Protein AF-A0A353DL32-F1 (afdb_monomer_lite)

Radius of gyration: 18.8 Å; chains: 1; bounding box: 46×26×64 Å

Structure (mmCIF, N/CA/C/O backbone):
data_AF-A0A353DL32-F1
#
_entry.id   AF-A0A353DL32-F1
#
loop_
_atom_site.group_PDB
_atom_site.id
_atom_site.type_symbol
_atom_site.label_atom_id
_atom_site.label_alt_id
_atom_site.label_comp_id
_atom_site.label_asym_id
_atom_site.label_entity_id
_atom_site.label_seq_id
_atom_site.pdbx_PDB_ins_code
_atom_site.Cartn_x
_atom_site.Cartn_y
_atom_site.Cartn_z
_atom_site.occupancy
_atom_site.B_iso_or_equiv
_atom_site.auth_seq_id
_atom_site.auth_comp_id
_atom_site.auth_asym_id
_atom_site.auth_atom_id
_atom_site.pdbx_PDB_model_num
ATOM 1 N N . MET A 1 1 ? -19.173 -6.410 31.023 1.00 42.69 1 MET A N 1
ATOM 2 C CA . MET A 1 1 ? -18.127 -5.906 30.102 1.00 42.69 1 MET A CA 1
ATOM 3 C C . MET A 1 1 ? -18.654 -5.986 28.675 1.00 42.69 1 MET A C 1
ATOM 5 O O . MET A 1 1 ? -19.064 -7.067 28.265 1.00 42.69 1 MET A O 1
ATOM 9 N N . LYS A 1 2 ? -18.728 -4.869 27.933 1.00 47.91 2 LYS A N 1
ATOM 10 C CA . LYS A 1 2 ? -19.061 -4.923 26.497 1.00 47.91 2 LYS A CA 1
ATOM 11 C C . LYS A 1 2 ? -17.935 -5.695 25.808 1.00 47.91 2 LYS A C 1
ATOM 13 O O . LYS A 1 2 ? -16.774 -5.347 25.991 1.00 47.91 2 LYS A O 1
ATOM 18 N N . LYS A 1 3 ? -18.256 -6.763 25.073 1.00 52.94 3 LYS A N 1
ATOM 19 C CA . LYS A 1 3 ? -17.260 -7.493 24.280 1.00 52.94 3 LYS A CA 1
ATOM 20 C C . LYS A 1 3 ? -16.701 -6.519 23.240 1.00 52.94 3 LYS A C 1
ATOM 22 O O . LYS A 1 3 ? -17.392 -6.199 22.275 1.00 52.94 3 LYS A O 1
ATOM 27 N N . HIS A 1 4 ? -15.495 -6.005 23.463 1.00 57.41 4 HIS A N 1
ATOM 28 C CA . HIS A 1 4 ? -14.768 -5.276 22.433 1.00 57.41 4 HIS A CA 1
ATOM 29 C C . HIS A 1 4 ? -14.492 -6.277 21.310 1.00 57.41 4 HIS A C 1
ATOM 31 O O . HIS A 1 4 ? -13.862 -7.310 21.524 1.00 57.41 4 HIS A O 1
ATOM 37 N N . SER A 1 5 ? -15.077 -6.039 20.138 1.00 65.56 5 SER A N 1
ATOM 38 C CA . SER A 1 5 ? -14.831 -6.884 18.975 1.00 65.56 5 SER A CA 1
ATOM 39 C C . SER A 1 5 ? -13.373 -6.697 18.567 1.00 65.56 5 SER A C 1
ATOM 41 O O . SER A 1 5 ? -12.979 -5.582 18.248 1.00 65.56 5 SER A O 1
ATOM 43 N N . LEU A 1 6 ? -12.586 -7.775 18.583 1.00 73.12 6 LEU A N 1
ATOM 44 C CA . LEU A 1 6 ? -11.188 -7.785 18.126 1.00 73.12 6 LEU A CA 1
ATOM 45 C C . LEU A 1 6 ? -11.070 -7.698 16.595 1.00 73.12 6 LEU A C 1
ATOM 47 O O . LEU A 1 6 ? -9.988 -7.463 16.065 1.00 73.12 6 LEU A O 1
ATOM 51 N N . LEU A 1 7 ? -12.189 -7.868 15.882 1.00 79.19 7 LEU A N 1
ATOM 52 C CA . LEU A 1 7 ? -12.248 -7.921 14.424 1.00 79.19 7 LEU A CA 1
ATOM 53 C C . LEU A 1 7 ? -11.611 -6.695 13.735 1.00 79.19 7 LEU A C 1
ATOM 55 O O . LEU A 1 7 ? -10.842 -6.909 12.806 1.00 79.19 7 LEU A O 1
ATOM 59 N N . PRO A 1 8 ? -11.842 -5.436 14.165 1.00 76.94 8 PRO A N 1
ATOM 60 C CA . PRO A 1 8 ? -11.207 -4.270 13.547 1.00 76.94 8 PRO A CA 1
ATOM 61 C C . PRO A 1 8 ? -9.680 -4.281 13.686 1.00 76.94 8 PRO A C 1
ATOM 63 O O . PRO A 1 8 ? -8.984 -3.939 12.735 1.00 76.94 8 PRO A O 1
ATOM 66 N N . GLY A 1 9 ? -9.156 -4.722 14.835 1.00 76.19 9 GLY A N 1
ATOM 67 C CA . GLY A 1 9 ? -7.713 -4.845 15.059 1.00 76.19 9 GLY A CA 1
ATOM 68 C C . GLY A 1 9 ? -7.083 -5.911 14.161 1.00 76.19 9 GLY A C 1
ATOM 69 O O . GLY A 1 9 ? -6.071 -5.652 13.521 1.00 76.19 9 GLY A O 1
ATOM 70 N N . ILE A 1 10 ? -7.729 -7.075 14.029 1.00 84.19 10 ILE A N 1
ATOM 71 C CA . ILE A 1 10 ? -7.270 -8.151 13.132 1.00 84.19 10 ILE A CA 1
ATOM 72 C C . ILE A 1 10 ? -7.275 -7.682 11.674 1.00 84.19 10 ILE A C 1
ATOM 74 O O . ILE A 1 10 ? -6.294 -7.880 10.966 1.00 84.19 10 ILE A O 1
ATOM 78 N N . VAL A 1 11 ? -8.350 -7.025 11.228 1.00 86.12 11 VAL A N 1
ATOM 79 C CA . VAL A 1 11 ? -8.446 -6.517 9.851 1.00 86.12 11 VAL A CA 1
ATOM 80 C C . VAL A 1 11 ? -7.381 -5.449 9.572 1.00 86.12 11 VAL A C 1
ATOM 82 O O . VAL A 1 11 ? -6.794 -5.474 8.496 1.00 86.12 11 VAL A O 1
ATOM 85 N N . SER A 1 12 ? -7.072 -4.583 10.545 1.00 83.56 12 SER A N 1
ATOM 86 C CA . SER A 1 12 ? -5.995 -3.582 10.416 1.00 83.56 12 SER A CA 1
ATOM 87 C C . SER A 1 12 ? -4.618 -4.242 10.282 1.00 83.56 12 SER A C 1
ATOM 89 O O . SER A 1 12 ? -3.818 -3.838 9.447 1.00 83.56 12 SER A O 1
ATOM 91 N N . ILE A 1 13 ? -4.353 -5.320 11.033 1.00 88.56 13 ILE A N 1
ATOM 92 C CA . ILE A 1 13 ? -3.111 -6.096 10.878 1.00 88.56 13 ILE A CA 1
ATOM 93 C C . ILE A 1 13 ? -3.034 -6.733 9.489 1.00 88.56 13 ILE A C 1
ATOM 95 O O . ILE A 1 13 ? -1.977 -6.704 8.868 1.00 88.56 13 ILE A O 1
ATOM 99 N N . VAL A 1 14 ? -4.129 -7.307 8.983 1.00 90.56 14 VAL A N 1
ATOM 100 C CA . VAL A 1 14 ? -4.148 -7.900 7.635 1.00 90.56 14 VAL A CA 1
ATOM 101 C C . VAL A 1 14 ? -3.909 -6.830 6.565 1.00 90.56 14 VAL A C 1
ATOM 103 O O . VAL A 1 14 ? -3.153 -7.077 5.628 1.00 90.56 14 VAL A O 1
ATOM 106 N N . ALA A 1 15 ? -4.485 -5.635 6.725 1.00 88.62 15 ALA A N 1
ATOM 107 C CA . ALA A 1 15 ? -4.217 -4.496 5.850 1.00 88.62 15 ALA A CA 1
ATOM 108 C C . ALA A 1 15 ? -2.736 -4.086 5.899 1.00 88.62 15 ALA A C 1
ATOM 110 O O . ALA A 1 15 ? -2.094 -3.985 4.856 1.00 88.62 15 ALA A O 1
ATOM 111 N N . LEU A 1 16 ? -2.156 -3.971 7.097 1.00 89.12 16 LEU A N 1
ATOM 112 C CA . LEU A 1 16 ? -0.735 -3.683 7.285 1.00 89.12 16 LEU A CA 1
ATOM 113 C C . LEU A 1 16 ? 0.162 -4.748 6.639 1.00 89.12 16 LEU A C 1
ATOM 115 O O . LEU A 1 16 ? 1.136 -4.401 5.978 1.00 89.12 16 LEU A O 1
ATOM 119 N N . LEU A 1 17 ? -0.169 -6.034 6.776 1.00 89.50 17 LEU A N 1
ATOM 120 C CA . LEU A 1 17 ? 0.560 -7.122 6.118 1.00 89.50 17 LEU A CA 1
ATOM 121 C C . LEU A 1 17 ? 0.460 -7.038 4.593 1.00 89.50 17 LEU A C 1
ATOM 123 O O . LEU A 1 17 ? 1.434 -7.344 3.913 1.00 89.50 17 LEU A O 1
ATOM 127 N N . ALA A 1 18 ? -0.674 -6.594 4.047 1.00 88.25 18 ALA A N 1
ATOM 128 C CA . ALA A 1 18 ? -0.814 -6.346 2.617 1.00 88.25 18 ALA A CA 1
ATOM 129 C C . ALA A 1 18 ? 0.036 -5.145 2.157 1.00 88.25 18 ALA A C 1
ATOM 131 O O . ALA A 1 18 ? 0.673 -5.233 1.110 1.00 88.25 18 ALA A O 1
ATOM 132 N N . ILE A 1 19 ? 0.139 -4.072 2.953 1.00 86.94 19 ILE A N 1
ATOM 133 C CA . ILE A 1 19 ? 1.055 -2.948 2.673 1.00 86.94 19 ILE A CA 1
ATOM 134 C C . ILE A 1 19 ? 2.513 -3.409 2.747 1.00 86.94 19 ILE A C 1
ATOM 136 O O . ILE A 1 19 ? 3.299 -3.092 1.861 1.00 86.94 19 ILE A O 1
ATOM 140 N N . ILE A 1 20 ? 2.880 -4.193 3.765 1.00 85.69 20 ILE A N 1
ATOM 141 C CA . ILE A 1 20 ? 4.223 -4.777 3.884 1.00 85.69 20 ILE A CA 1
ATOM 142 C C . ILE A 1 20 ? 4.496 -5.707 2.699 1.00 85.69 20 ILE A C 1
ATOM 144 O O . ILE A 1 20 ? 5.571 -5.648 2.122 1.00 85.69 20 ILE A O 1
ATOM 148 N N . GLY A 1 21 ? 3.519 -6.508 2.273 1.00 81.75 21 GLY A N 1
ATOM 149 C CA . GLY A 1 21 ? 3.606 -7.301 1.050 1.00 81.75 21 GLY A CA 1
ATOM 150 C C . GLY A 1 21 ? 3.878 -6.416 -0.164 1.00 81.75 21 GLY A C 1
ATOM 151 O O . GLY A 1 21 ? 4.841 -6.648 -0.883 1.00 81.75 21 GLY A O 1
ATOM 152 N N . ALA A 1 22 ? 3.116 -5.338 -0.345 1.00 78.81 22 ALA A N 1
ATOM 153 C CA . ALA A 1 22 ? 3.364 -4.350 -1.393 1.00 78.81 22 ALA A CA 1
ATOM 154 C C . ALA A 1 22 ? 4.726 -3.635 -1.259 1.00 78.81 22 ALA A C 1
ATOM 156 O O . ALA A 1 22 ? 5.218 -3.138 -2.266 1.00 78.81 22 ALA A O 1
ATOM 157 N N . LEU A 1 23 ? 5.330 -3.606 -0.058 1.00 76.81 23 LEU A N 1
ATOM 158 C CA . LEU A 1 23 ? 6.681 -3.102 0.248 1.00 76.81 23 LEU A CA 1
ATOM 159 C C . LEU A 1 23 ? 7.814 -4.135 0.084 1.00 76.81 23 LEU A C 1
ATOM 161 O O . LEU A 1 23 ? 8.968 -3.739 -0.082 1.00 76.81 23 LEU A O 1
ATOM 165 N N . LEU A 1 24 ? 7.483 -5.428 0.044 1.00 73.06 24 LEU A N 1
ATOM 166 C CA . LEU A 1 24 ? 8.380 -6.536 -0.314 1.00 73.06 24 LEU A CA 1
ATOM 167 C C . LEU A 1 24 ? 8.331 -6.894 -1.808 1.00 73.06 24 LEU A C 1
ATOM 169 O O . LEU A 1 24 ? 9.307 -7.398 -2.355 1.00 73.06 24 LEU A O 1
ATOM 173 N N . PHE A 1 25 ? 7.200 -6.622 -2.464 1.00 67.19 25 PHE A N 1
ATOM 174 C CA . PHE A 1 25 ? 7.016 -6.715 -3.912 1.00 67.19 25 PHE A CA 1
ATOM 175 C C . PHE A 1 25 ? 7.095 -5.395 -4.708 1.00 67.19 25 PHE A C 1
ATOM 177 O O . PHE A 1 25 ? 6.809 -5.459 -5.909 1.00 67.19 25 PHE A O 1
ATOM 184 N N . PRO A 1 26 ? 7.473 -4.209 -4.167 1.00 53.34 26 PRO A N 1
ATOM 185 C CA . PRO A 1 26 ? 7.800 -3.113 -5.035 1.00 53.34 26 PRO A CA 1
ATOM 186 C C . PRO A 1 26 ? 9.005 -3.631 -5.811 1.00 53.34 26 PRO A C 1
ATOM 188 O O . PRO A 1 26 ? 9.730 -4.556 -5.457 1.00 53.34 26 PRO A O 1
ATOM 191 N N . LEU A 1 27 ? 9.079 -3.279 -7.049 1.00 52.12 27 LEU A N 1
ATOM 192 C CA . LEU A 1 27 ? 9.731 -2.102 -7.534 1.00 52.12 27 LEU A CA 1
ATOM 193 C C . LEU A 1 27 ? 9.646 -2.342 -9.057 1.00 52.12 27 LEU A C 1
ATOM 195 O O . LEU A 1 27 ? 9.497 -3.489 -9.472 1.00 52.12 27 LEU A O 1
ATOM 199 N N . GLY A 1 28 ? 9.694 -1.322 -9.907 1.00 51.91 28 GLY A N 1
ATOM 200 C CA . GLY A 1 28 ? 9.751 -1.519 -11.365 1.00 51.91 28 GLY A CA 1
ATOM 201 C C . GLY A 1 28 ? 8.582 -2.258 -12.033 1.00 51.91 28 GLY A C 1
ATOM 202 O O . GLY A 1 28 ? 8.104 -3.307 -11.617 1.00 51.91 28 GLY A O 1
ATOM 203 N N . ALA A 1 29 ? 8.175 -1.788 -13.204 1.00 50.34 29 ALA A N 1
ATOM 204 C CA . ALA A 1 29 ? 7.657 -2.739 -14.175 1.00 50.34 29 ALA A CA 1
ATOM 205 C C . ALA A 1 29 ? 8.831 -3.672 -14.515 1.00 50.34 29 ALA A C 1
ATOM 207 O O . ALA A 1 29 ? 9.724 -3.258 -15.248 1.00 50.34 29 ALA A O 1
ATOM 208 N N . GLY A 1 30 ? 8.913 -4.864 -13.913 1.00 49.47 30 GLY A N 1
ATOM 209 C CA . GLY A 1 30 ? 9.970 -5.810 -14.273 1.00 49.47 30 GLY A CA 1
ATOM 210 C C . GLY A 1 30 ? 9.870 -6.090 -15.768 1.00 49.47 30 GLY A C 1
ATOM 211 O O . GLY A 1 30 ? 8.809 -6.512 -16.216 1.00 49.47 30 GLY A O 1
ATOM 212 N N . LEU A 1 31 ? 10.912 -5.791 -16.547 1.00 52.50 31 LEU A N 1
ATOM 213 C CA . LEU A 1 31 ? 10.889 -6.018 -17.991 1.00 52.50 31 LEU A CA 1
ATOM 214 C C . LEU A 1 31 ? 11.022 -7.517 -18.255 1.00 52.50 31 LEU A C 1
ATOM 216 O O . LEU A 1 31 ? 12.017 -8.128 -17.875 1.00 52.50 31 LEU A O 1
ATOM 220 N N . ILE A 1 32 ? 10.042 -8.111 -18.928 1.00 53.91 32 ILE A N 1
ATOM 221 C CA . ILE A 1 32 ? 10.149 -9.488 -19.415 1.00 53.91 32 ILE A CA 1
ATOM 222 C C . ILE A 1 32 ? 10.670 -9.429 -20.853 1.00 53.91 32 ILE A C 1
ATOM 224 O O . ILE A 1 32 ? 9.989 -8.914 -21.744 1.00 53.91 32 ILE A O 1
ATOM 228 N N . ALA A 1 33 ? 11.879 -9.941 -21.093 1.00 52.75 33 ALA A N 1
ATOM 229 C CA . ALA A 1 33 ? 12.405 -10.057 -22.451 1.00 52.75 33 ALA A CA 1
ATOM 230 C C . ALA A 1 33 ? 11.542 -11.042 -23.262 1.00 52.75 33 ALA A C 1
ATOM 232 O O . ALA A 1 33 ? 11.114 -12.085 -22.762 1.00 52.75 33 ALA A O 1
ATOM 233 N N . LYS A 1 34 ? 11.240 -10.723 -24.527 1.00 47.28 34 LYS A N 1
ATOM 234 C CA . LYS A 1 34 ? 10.365 -11.572 -25.348 1.00 47.28 34 LYS A CA 1
ATOM 235 C C . LYS A 1 34 ? 11.001 -12.950 -25.541 1.00 47.28 34 LYS A C 1
ATOM 237 O O . LYS A 1 34 ? 12.108 -13.066 -26.052 1.00 47.28 34 LYS A O 1
ATOM 242 N N . GLY A 1 35 ? 10.262 -13.995 -25.172 1.00 47.06 35 GLY A N 1
ATOM 243 C CA . GLY A 1 35 ? 10.698 -15.387 -25.325 1.00 47.06 35 GLY A CA 1
ATOM 244 C C . GLY A 1 35 ? 11.428 -15.971 -24.114 1.00 47.06 35 GLY A C 1
ATOM 245 O O . GLY A 1 35 ? 11.790 -17.144 -24.155 1.00 47.06 35 GLY A O 1
ATOM 246 N N . THR A 1 36 ? 11.596 -15.214 -23.027 1.00 50.84 36 THR A N 1
ATOM 247 C CA . THR A 1 36 ? 12.077 -15.741 -21.745 1.00 50.84 36 THR A CA 1
ATOM 248 C C . THR A 1 36 ? 11.074 -15.437 -20.630 1.00 50.84 36 THR A C 1
ATOM 250 O O . THR A 1 36 ? 10.375 -14.430 -20.650 1.00 50.84 36 THR A O 1
ATOM 253 N N . TYR A 1 37 ? 10.987 -16.322 -19.635 1.00 50.25 37 TYR A N 1
ATOM 254 C CA . TYR A 1 37 ? 10.267 -16.061 -18.376 1.00 50.25 37 TYR A CA 1
ATOM 255 C C . TYR A 1 37 ? 11.173 -15.377 -17.334 1.00 50.25 37 TYR A C 1
ATOM 257 O O . TYR A 1 37 ? 10.891 -15.414 -16.139 1.00 50.25 37 TYR A O 1
ATOM 265 N N . LEU A 1 38 ? 12.301 -14.813 -17.774 1.00 49.38 38 LEU A N 1
ATOM 266 C CA . LEU A 1 38 ? 13.299 -14.182 -16.918 1.00 49.38 38 LEU A CA 1
ATOM 267 C C . LEU A 1 38 ? 13.029 -12.676 -16.874 1.00 49.38 38 LEU A C 1
ATOM 269 O O . LEU A 1 38 ? 12.987 -12.022 -17.915 1.00 49.38 38 LEU A O 1
ATOM 273 N N . GLU A 1 39 ? 12.853 -12.135 -15.668 1.00 49.53 39 GLU A N 1
ATOM 274 C CA . GLU A 1 39 ? 12.832 -10.688 -15.441 1.00 49.53 39 GLU A CA 1
ATOM 275 C C . GLU A 1 39 ? 14.214 -10.129 -15.809 1.00 49.53 39 GLU A C 1
ATOM 277 O O . GLU A 1 39 ? 15.195 -10.370 -15.109 1.00 49.53 39 GLU A O 1
ATOM 282 N N . ALA A 1 40 ? 14.295 -9.429 -16.944 1.00 49.06 40 ALA A N 1
ATOM 283 C CA . ALA A 1 40 ? 15.526 -8.853 -17.483 1.00 49.06 40 ALA A CA 1
ATOM 284 C C . ALA A 1 40 ? 16.055 -7.705 -16.611 1.00 49.06 40 ALA A C 1
ATOM 286 O O . ALA A 1 40 ? 17.251 -7.440 -16.602 1.00 49.06 40 ALA A O 1
ATOM 287 N N . ALA A 1 41 ? 15.168 -7.055 -15.859 1.00 54.03 41 ALA A N 1
ATOM 288 C CA . ALA A 1 41 ? 15.523 -6.105 -14.822 1.00 54.03 41 ALA A CA 1
ATOM 289 C C . ALA A 1 41 ? 14.517 -6.242 -13.684 1.00 54.03 41 ALA A C 1
ATOM 291 O O . ALA A 1 41 ? 13.302 -6.141 -13.902 1.00 54.03 41 ALA A O 1
ATOM 292 N N . ARG A 1 42 ? 15.017 -6.513 -12.476 1.00 56.06 42 ARG A N 1
ATOM 293 C CA . ARG A 1 42 ? 14.158 -6.580 -11.304 1.00 56.06 42 ARG A CA 1
ATOM 294 C C . ARG A 1 42 ? 13.798 -5.176 -10.923 1.00 56.06 42 ARG A C 1
ATOM 296 O O . ARG A 1 42 ? 14.586 -4.244 -11.009 1.00 56.06 42 ARG A O 1
ATOM 303 N N . GLY A 1 43 ? 12.604 -5.065 -10.392 1.00 55.91 43 GLY A N 1
ATOM 304 C CA . GLY A 1 43 ? 12.182 -3.867 -9.738 1.00 55.91 43 GLY A CA 1
ATOM 305 C C . GLY A 1 43 ? 13.204 -3.177 -8.874 1.00 55.91 43 GLY A C 1
ATOM 306 O O . GLY A 1 43 ? 13.371 -1.963 -8.979 1.00 55.91 43 GLY A O 1
ATOM 307 N N . TYR A 1 44 ? 13.791 -3.966 -7.963 1.00 56.53 44 TYR A N 1
ATOM 308 C CA . TYR A 1 44 ? 14.555 -3.451 -6.832 1.00 56.53 44 TYR A CA 1
ATOM 309 C C . TYR A 1 44 ? 15.658 -2.496 -7.291 1.00 56.53 44 TYR A C 1
ATOM 311 O O . TYR A 1 44 ? 15.885 -1.434 -6.710 1.00 56.53 44 TYR A O 1
ATOM 319 N N . ASP A 1 45 ? 16.232 -2.842 -8.429 1.00 58.12 45 ASP A N 1
ATOM 320 C CA . ASP A 1 45 ? 17.320 -2.150 -9.084 1.00 58.12 45 ASP A CA 1
ATOM 321 C C . ASP A 1 45 ? 16.899 -0.734 -9.539 1.00 58.12 45 ASP A C 1
ATOM 323 O O . ASP A 1 45 ? 17.657 0.221 -9.381 1.00 58.12 45 ASP A O 1
ATOM 327 N N . PHE A 1 46 ? 15.631 -0.532 -9.927 1.00 57.09 46 PHE A N 1
ATOM 328 C CA . PHE A 1 46 ? 15.091 0.766 -10.362 1.00 57.09 46 PHE A CA 1
ATOM 329 C C . PHE A 1 46 ? 14.931 1.803 -9.240 1.00 57.09 46 PHE A C 1
ATOM 331 O O . PHE A 1 46 ? 15.227 2.976 -9.446 1.00 57.09 46 PHE A O 1
ATOM 338 N N . VAL A 1 47 ? 14.440 1.439 -8.054 1.00 60.22 47 VAL A N 1
ATOM 339 C CA . VAL A 1 47 ? 14.232 2.450 -6.985 1.00 60.22 47 VAL A CA 1
ATOM 340 C C . VAL A 1 47 ? 15.517 2.692 -6.200 1.00 60.22 47 VAL A C 1
ATOM 342 O O . VAL A 1 47 ? 15.708 3.797 -5.701 1.00 60.22 47 VAL A O 1
ATOM 345 N N . PHE A 1 48 ? 16.386 1.681 -6.078 1.00 63.31 48 PHE A N 1
ATOM 346 C CA . PHE A 1 48 ? 17.649 1.794 -5.341 1.00 63.31 48 PHE A CA 1
ATOM 347 C C . PHE A 1 48 ? 18.848 2.156 -6.226 1.00 63.31 48 PHE A C 1
ATOM 349 O O . PHE A 1 48 ? 19.921 2.436 -5.700 1.00 63.31 48 PHE A O 1
ATOM 356 N N . GLY A 1 49 ? 18.670 2.205 -7.548 1.00 55.56 49 GLY A N 1
ATOM 357 C CA . GLY A 1 49 ? 19.700 2.640 -8.489 1.00 55.56 49 GLY A CA 1
ATOM 358 C C . GLY A 1 49 ? 20.812 1.618 -8.742 1.00 55.56 49 GLY A C 1
ATOM 359 O O . GLY A 1 49 ? 21.855 2.001 -9.269 1.00 55.56 49 GLY A O 1
ATOM 360 N N . ASN A 1 50 ? 20.612 0.341 -8.400 1.00 57.03 50 ASN A N 1
ATOM 361 C CA . ASN A 1 50 ? 21.505 -0.724 -8.865 1.00 57.03 50 ASN A CA 1
ATOM 362 C C . ASN A 1 50 ? 21.280 -0.906 -10.377 1.00 57.03 50 ASN A C 1
ATOM 364 O O . ASN A 1 50 ? 20.146 -0.917 -10.833 1.00 57.03 50 ASN A O 1
ATOM 368 N N . ASP A 1 51 ? 22.343 -0.968 -11.178 1.00 52.25 51 ASP A N 1
ATOM 369 C CA . ASP A 1 51 ? 22.291 -1.177 -12.639 1.00 52.25 51 ASP A CA 1
ATOM 370 C C . ASP A 1 51 ? 21.506 -0.145 -13.489 1.00 52.25 51 ASP A C 1
ATOM 372 O O . ASP A 1 51 ? 21.268 -0.354 -14.680 1.00 52.25 51 ASP A O 1
ATOM 376 N N . ALA A 1 52 ? 21.212 1.044 -12.950 1.00 48.56 52 ALA A N 1
ATOM 377 C CA . ALA A 1 52 ? 20.504 2.139 -13.637 1.00 48.56 52 ALA A CA 1
ATOM 378 C C . ALA A 1 52 ? 21.251 2.770 -14.842 1.00 48.56 52 ALA A C 1
ATOM 380 O O . ALA A 1 52 ? 20.757 3.717 -15.461 1.00 48.56 52 ALA A O 1
ATOM 381 N N . LEU A 1 53 ? 22.436 2.261 -15.198 1.00 45.50 53 LEU A N 1
ATOM 382 C CA . LEU A 1 53 ? 23.316 2.815 -16.234 1.00 45.50 53 LEU A CA 1
ATOM 383 C C . LEU A 1 53 ? 22.774 2.683 -17.671 1.00 45.50 53 LEU A C 1
ATOM 385 O O . LEU A 1 53 ? 23.343 3.295 -18.571 1.00 45.50 53 LEU A O 1
ATOM 389 N N . GLN A 1 54 ? 21.694 1.928 -17.911 1.00 49.78 54 GLN A N 1
ATOM 390 C CA . GLN A 1 54 ? 21.159 1.712 -19.266 1.00 49.78 54 GLN A CA 1
ATOM 391 C C . GLN A 1 54 ? 19.865 2.478 -19.601 1.00 49.78 54 GLN A C 1
ATOM 393 O O . GLN A 1 54 ? 19.425 2.423 -20.747 1.00 49.78 54 GLN A O 1
ATOM 398 N N . ILE A 1 55 ? 19.243 3.211 -18.663 1.00 50.91 55 ILE A N 1
ATOM 399 C CA . ILE A 1 55 ? 17.939 3.868 -18.903 1.00 50.91 55 ILE A CA 1
ATOM 400 C C . ILE A 1 55 ? 17.975 5.338 -18.443 1.00 50.91 55 ILE A C 1
ATOM 402 O O . ILE A 1 55 ? 17.918 5.651 -17.253 1.00 50.91 55 ILE A O 1
ATOM 406 N N . ASN A 1 56 ? 18.075 6.253 -19.415 1.00 45.12 56 ASN A N 1
ATOM 407 C CA . ASN A 1 56 ? 18.028 7.712 -19.241 1.00 45.12 56 ASN A CA 1
ATOM 408 C C . ASN A 1 56 ? 16.557 8.196 -19.102 1.00 45.12 56 ASN A C 1
ATOM 410 O O . ASN A 1 56 ? 15.904 8.404 -20.121 1.00 45.12 56 ASN A O 1
ATOM 414 N N . ASN A 1 57 ? 16.083 8.438 -17.861 1.00 50.72 57 ASN A N 1
ATOM 415 C CA . ASN A 1 57 ? 14.770 8.999 -17.407 1.00 50.72 57 ASN A CA 1
ATOM 416 C C . ASN A 1 57 ? 13.651 8.000 -17.009 1.00 50.72 57 ASN A C 1
ATOM 418 O O . ASN A 1 57 ? 13.512 6.954 -17.630 1.00 50.72 57 ASN A O 1
ATOM 422 N N . PRO A 1 58 ? 12.697 8.391 -16.126 1.00 51.53 58 PRO A N 1
ATOM 423 C CA . PRO A 1 58 ? 12.840 8.967 -14.790 1.00 51.53 58 PRO A CA 1
ATOM 424 C C . PRO A 1 58 ? 12.307 7.990 -13.715 1.00 51.53 58 PRO A C 1
ATOM 426 O O . PRO A 1 58 ? 11.125 7.651 -13.676 1.00 51.53 58 PRO A O 1
ATOM 429 N N . TYR A 1 59 ? 13.161 7.610 -12.767 1.00 58.62 59 TYR A N 1
ATOM 430 C CA . TYR A 1 59 ? 12.843 6.714 -11.641 1.00 58.62 59 TYR A CA 1
ATOM 431 C C . TYR A 1 59 ? 11.981 7.370 -10.539 1.00 58.62 59 TYR A C 1
ATOM 433 O O . TYR A 1 59 ? 11.548 6.713 -9.591 1.00 58.62 59 TYR A O 1
ATOM 441 N N . GLY A 1 60 ? 11.714 8.677 -10.651 1.00 60.78 60 GLY A N 1
ATOM 442 C CA . GLY A 1 60 ? 11.064 9.472 -9.605 1.00 60.78 60 GLY A CA 1
ATOM 443 C C . GLY A 1 60 ? 9.646 9.018 -9.254 1.00 60.78 60 GLY A C 1
ATOM 444 O O . GLY A 1 60 ? 9.259 9.090 -8.091 1.00 60.78 60 GLY A O 1
ATOM 445 N N . SER A 1 61 ? 8.880 8.498 -10.218 1.00 63.81 61 SER A N 1
ATOM 446 C CA . SER A 1 61 ? 7.532 7.976 -9.958 1.00 63.81 61 SER A CA 1
ATOM 447 C C . SER A 1 61 ? 7.566 6.703 -9.113 1.00 63.81 61 SER A C 1
ATOM 449 O O . SER A 1 61 ? 6.792 6.581 -8.171 1.00 63.81 61 SER A O 1
ATOM 451 N N . MET A 1 62 ? 8.505 5.792 -9.379 1.00 68.19 62 MET A N 1
ATOM 452 C CA . MET A 1 62 ? 8.651 4.545 -8.623 1.00 68.19 62 MET A CA 1
ATOM 453 C C . MET A 1 62 ? 9.160 4.787 -7.203 1.00 68.19 62 MET A C 1
ATOM 455 O O . MET A 1 62 ? 8.667 4.169 -6.259 1.00 68.19 62 MET A O 1
ATOM 459 N N . ILE A 1 63 ? 10.084 5.739 -7.039 1.00 72.88 63 ILE A N 1
ATOM 460 C CA . ILE A 1 63 ? 10.517 6.218 -5.721 1.00 72.88 63 ILE A CA 1
ATOM 461 C C . ILE A 1 63 ? 9.333 6.839 -4.974 1.00 72.88 63 ILE A C 1
ATOM 463 O O . ILE A 1 63 ? 9.110 6.521 -3.808 1.00 72.88 63 ILE A O 1
ATOM 467 N N . ALA A 1 64 ? 8.522 7.666 -5.640 1.00 75.31 64 ALA A N 1
ATOM 468 C CA . ALA A 1 64 ? 7.337 8.256 -5.026 1.00 75.31 64 ALA A CA 1
ATOM 469 C C . ALA A 1 64 ? 6.324 7.191 -4.569 1.00 75.31 64 ALA A C 1
ATOM 471 O O . ALA A 1 64 ? 5.792 7.303 -3.467 1.00 75.31 64 ALA A O 1
ATOM 472 N N . TRP A 1 65 ? 6.089 6.133 -5.353 1.00 78.19 65 TRP A N 1
ATOM 473 C CA . TRP A 1 65 ? 5.197 5.029 -4.964 1.00 78.19 65 TRP A CA 1
ATOM 474 C C . TRP A 1 65 ? 5.713 4.276 -3.740 1.00 78.19 65 TRP A C 1
ATOM 476 O O . TRP A 1 65 ? 4.948 4.003 -2.816 1.00 78.19 65 TRP A O 1
ATOM 486 N N . PHE A 1 66 ? 7.017 3.991 -3.705 1.00 77.56 66 PHE A N 1
ATOM 487 C CA . PHE A 1 66 ? 7.662 3.353 -2.562 1.00 77.56 66 PHE A CA 1
ATOM 488 C C . PHE A 1 66 ? 7.535 4.206 -1.290 1.00 77.56 66 PHE A C 1
ATOM 490 O O . PHE A 1 66 ? 7.150 3.703 -0.235 1.00 77.56 66 PHE A O 1
ATOM 497 N N . VAL A 1 67 ? 7.774 5.516 -1.398 1.00 84.81 67 VAL A N 1
ATOM 498 C CA . VAL A 1 67 ? 7.624 6.455 -0.277 1.00 84.81 67 VAL A CA 1
ATOM 499 C C . VAL A 1 67 ? 6.169 6.534 0.195 1.00 84.81 67 VAL A C 1
ATOM 501 O O . VAL A 1 67 ? 5.922 6.497 1.398 1.00 84.81 67 VAL A O 1
ATOM 504 N N . LEU A 1 68 ? 5.193 6.588 -0.715 1.00 88.56 68 LEU A N 1
ATOM 505 C CA . LEU A 1 68 ? 3.773 6.584 -0.347 1.00 88.56 68 LEU A CA 1
ATOM 506 C C . LEU A 1 68 ? 3.378 5.294 0.384 1.00 88.56 68 LEU A C 1
ATOM 508 O O . LEU A 1 68 ? 2.673 5.363 1.389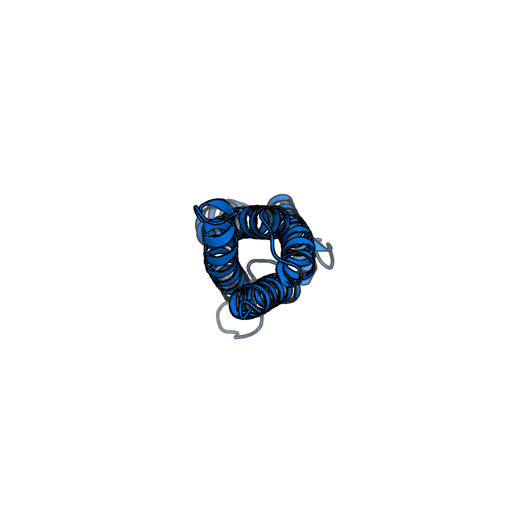 1.00 88.56 68 LEU A O 1
ATOM 512 N N . LEU A 1 69 ? 3.870 4.133 -0.057 1.00 87.62 69 LEU A N 1
ATOM 513 C CA . LEU A 1 69 ? 3.648 2.865 0.641 1.00 87.62 69 LEU A CA 1
ATOM 514 C C . LEU A 1 69 ? 4.289 2.840 2.035 1.00 87.62 69 LEU A C 1
ATOM 516 O O . LEU A 1 69 ? 3.666 2.335 2.966 1.00 87.62 69 LEU A O 1
ATOM 520 N N . LEU A 1 70 ? 5.480 3.424 2.218 1.00 89.44 70 LEU A N 1
ATOM 521 C CA . LEU A 1 70 ? 6.085 3.574 3.548 1.00 89.44 70 LEU A CA 1
ATOM 522 C C . LEU A 1 70 ? 5.219 4.446 4.459 1.00 89.44 70 LEU A C 1
ATOM 524 O O . LEU A 1 70 ? 4.955 4.073 5.600 1.00 89.44 70 LEU A O 1
ATOM 528 N N . ILE A 1 71 ? 4.739 5.585 3.956 1.00 91.69 71 ILE A N 1
ATOM 529 C CA . ILE A 1 71 ? 3.851 6.474 4.712 1.00 91.69 71 ILE A CA 1
ATOM 530 C C . ILE A 1 71 ? 2.554 5.734 5.081 1.00 91.69 71 ILE A C 1
ATOM 532 O O . ILE A 1 71 ? 2.127 5.787 6.236 1.00 91.69 71 ILE A O 1
ATOM 536 N N . ALA A 1 72 ? 1.957 4.993 4.140 1.00 91.38 72 ALA A N 1
A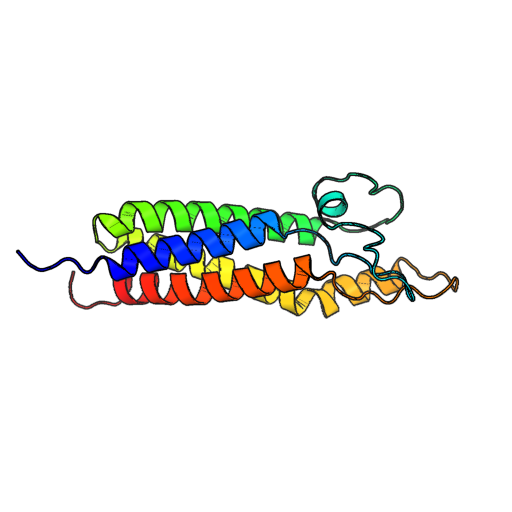TOM 537 C CA . ALA A 1 72 ? 0.786 4.159 4.402 1.00 91.38 72 ALA A CA 1
ATOM 538 C C . ALA A 1 72 ? 1.069 3.102 5.480 1.00 91.38 72 ALA A C 1
ATOM 540 O O . ALA A 1 72 ? 0.261 2.934 6.388 1.00 91.38 72 ALA A O 1
ATOM 541 N N . ALA A 1 73 ? 2.232 2.444 5.439 1.00 90.88 73 ALA A N 1
ATOM 542 C CA . ALA A 1 73 ? 2.634 1.457 6.438 1.00 90.88 73 ALA A CA 1
ATOM 543 C C . ALA A 1 73 ? 2.786 2.076 7.833 1.00 90.88 73 ALA A C 1
ATOM 545 O O . ALA A 1 73 ? 2.334 1.486 8.812 1.00 90.88 73 ALA A O 1
ATOM 546 N N . PHE A 1 74 ? 3.364 3.278 7.941 1.00 93.75 74 PHE A N 1
ATOM 547 C CA . PHE A 1 74 ? 3.466 3.989 9.218 1.00 93.75 74 PHE A CA 1
ATOM 548 C C . PHE A 1 74 ? 2.089 4.317 9.794 1.00 93.75 74 PHE A C 1
ATOM 550 O O . PHE A 1 74 ? 1.830 4.039 10.966 1.00 93.75 74 PHE A O 1
ATOM 557 N N . PHE A 1 75 ? 1.184 4.861 8.980 1.00 92.44 75 PHE A N 1
ATOM 558 C CA . PHE A 1 75 ? -0.172 5.153 9.436 1.00 92.44 75 PHE A CA 1
ATOM 559 C C . PHE A 1 75 ? -0.962 3.882 9.764 1.00 92.44 75 PHE A C 1
ATOM 561 O O . PHE A 1 75 ? -1.625 3.847 10.797 1.00 92.44 75 PHE A O 1
ATOM 568 N N . GLY A 1 76 ? -0.836 2.823 8.962 1.00 88.06 76 GLY A N 1
ATOM 569 C CA . GLY A 1 76 ? -1.468 1.527 9.214 1.00 88.06 76 GLY A CA 1
ATOM 570 C C . GLY A 1 76 ? -0.926 0.849 10.474 1.00 88.06 76 GLY A C 1
ATOM 571 O O . GLY A 1 76 ? -1.685 0.241 11.225 1.00 88.06 76 GLY A O 1
ATOM 572 N N . LEU A 1 77 ? 0.365 1.014 10.783 1.00 91.12 77 LEU A N 1
ATOM 573 C CA . LEU A 1 77 ? 0.967 0.540 12.031 1.00 91.12 77 LEU A CA 1
ATOM 574 C C . LEU A 1 77 ? 0.393 1.286 13.238 1.00 91.12 77 LEU A C 1
ATOM 576 O O . LEU A 1 77 ? -0.059 0.651 14.191 1.00 91.12 77 LEU A O 1
ATOM 580 N N . ILE A 1 78 ? 0.364 2.622 13.193 1.00 89.44 78 ILE A N 1
ATOM 581 C CA . ILE A 1 78 ? -0.211 3.439 14.270 1.00 89.44 78 ILE A CA 1
ATOM 582 C C . ILE A 1 78 ? -1.699 3.109 14.437 1.00 89.44 78 ILE A C 1
ATOM 584 O O . ILE A 1 78 ? -2.158 2.900 15.561 1.00 89.44 78 ILE A O 1
ATOM 588 N N . GLY A 1 79 ? -2.448 3.018 13.338 1.00 85.69 79 GLY A N 1
ATOM 589 C CA . GLY A 1 79 ? -3.868 2.678 13.324 1.00 85.69 79 GLY A CA 1
ATOM 590 C C . GLY A 1 79 ? -4.151 1.272 13.853 1.00 85.69 79 GLY A C 1
ATOM 591 O O . GLY A 1 79 ? -5.060 1.102 14.663 1.00 85.69 79 GLY A O 1
ATOM 592 N N . SER A 1 80 ? -3.310 0.291 13.520 1.00 84.75 80 SER A N 1
ATOM 593 C CA . SER A 1 80 ? -3.383 -1.067 14.067 1.00 84.75 80 SER A CA 1
ATOM 594 C C . SER A 1 80 ? -3.127 -1.082 15.571 1.00 84.75 80 SER A C 1
ATOM 596 O O . SER A 1 80 ? -3.960 -1.584 16.320 1.00 84.75 80 SER A O 1
ATOM 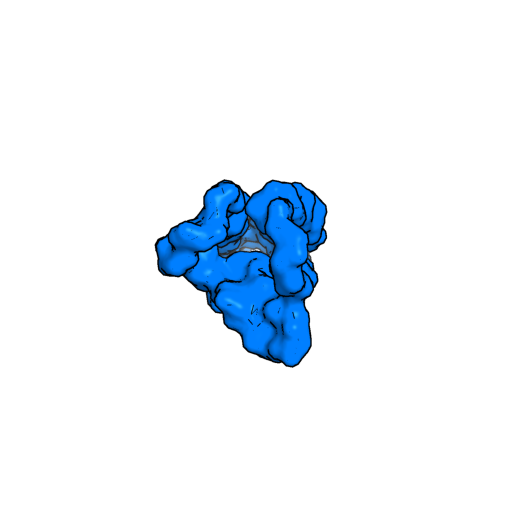598 N N . VAL A 1 81 ? -2.020 -0.485 16.033 1.00 85.81 81 VAL A N 1
ATOM 599 C CA . VAL A 1 81 ? -1.645 -0.449 17.459 1.00 85.81 81 VAL A CA 1
ATOM 600 C C . VAL A 1 81 ? -2.713 0.264 18.284 1.00 85.81 81 VAL A C 1
ATOM 602 O O . VAL A 1 81 ? -3.174 -0.263 19.293 1.00 85.81 81 VAL A O 1
ATOM 605 N N . THR A 1 82 ? -3.152 1.442 17.842 1.00 82.38 82 THR A N 1
ATOM 606 C CA . THR A 1 82 ? -4.170 2.228 18.554 1.00 82.38 82 THR A CA 1
ATOM 607 C C . THR A 1 82 ? -5.580 1.646 18.403 1.00 82.38 82 THR A C 1
ATOM 609 O O . THR A 1 82 ? -6.407 1.795 19.301 1.00 82.38 82 THR A O 1
ATOM 612 N N . GLY A 1 83 ? -5.856 0.912 17.322 1.00 72.12 83 GLY A N 1
ATOM 613 C CA . GLY A 1 83 ? -7.126 0.233 17.064 1.00 72.12 83 GLY A CA 1
ATOM 614 C C . GLY A 1 83 ? -7.456 -0.872 18.070 1.00 72.12 83 GLY A C 1
ATOM 615 O O . GLY A 1 83 ? -8.634 -1.086 18.362 1.00 72.12 83 GLY A O 1
ATOM 616 N N . PHE A 1 84 ? -6.447 -1.516 18.672 1.00 71.44 84 PHE A N 1
ATOM 617 C CA . PHE A 1 84 ? -6.643 -2.491 19.758 1.00 71.44 84 PHE A CA 1
ATOM 618 C C . PHE A 1 84 ? -7.221 -1.874 21.031 1.00 71.44 84 PHE A C 1
ATOM 620 O O . PHE A 1 84 ? -7.978 -2.530 21.746 1.00 71.44 84 PHE A O 1
ATOM 627 N N . PHE A 1 85 ? -6.905 -0.608 21.294 1.00 69.69 85 PHE A N 1
ATOM 628 C CA . PHE A 1 85 ? -7.395 0.120 22.464 1.00 69.69 85 PHE A CA 1
ATOM 629 C C . PHE A 1 85 ? -8.756 0.786 22.214 1.00 69.69 85 PHE A C 1
ATOM 631 O O . PHE A 1 85 ? -9.394 1.274 23.145 1.00 69.69 85 PHE A O 1
ATOM 638 N N . GLY A 1 86 ? -9.242 0.731 20.969 1.00 64.62 86 GLY A N 1
ATOM 639 C CA . GLY A 1 86 ? -10.479 1.364 20.540 1.00 64.62 86 GLY A CA 1
ATOM 640 C C . GLY A 1 86 ? -10.360 2.887 20.434 1.00 64.62 86 GLY A C 1
ATOM 641 O O . GLY A 1 86 ? -9.504 3.525 21.038 1.00 64.62 86 GLY A O 1
ATOM 642 N N . GLY A 1 87 ? -11.251 3.484 19.644 1.00 73.31 87 GLY A N 1
ATOM 643 C CA . GLY A 1 87 ? -11.385 4.936 19.548 1.00 73.31 87 GLY A CA 1
ATOM 644 C C . GLY A 1 87 ? -11.172 5.503 18.147 1.00 73.31 87 GLY A C 1
ATOM 645 O O . GLY A 1 87 ? -10.698 4.843 17.221 1.00 73.31 87 GLY A O 1
ATOM 646 N N . LYS A 1 88 ? -11.558 6.772 18.001 1.00 83.19 88 LYS A N 1
ATOM 647 C CA . LYS A 1 88 ? -11.562 7.491 16.719 1.00 83.19 88 LYS A CA 1
ATOM 648 C C . LYS A 1 88 ? -10.161 7.759 16.170 1.00 83.19 88 LYS A C 1
ATOM 650 O O . LYS A 1 88 ? -10.016 7.928 14.969 1.00 83.19 88 LYS A O 1
ATOM 655 N N . VAL A 1 89 ? -9.144 7.770 17.032 1.00 85.06 89 VAL A N 1
ATOM 656 C CA . VAL A 1 89 ? -7.749 8.029 16.648 1.00 85.06 89 VAL A CA 1
ATOM 657 C C . VAL A 1 89 ? -7.187 6.881 15.805 1.00 85.06 89 VAL A C 1
ATOM 659 O O . VAL A 1 89 ? -6.687 7.126 14.714 1.00 85.06 89 VAL A O 1
ATOM 662 N N . GLY A 1 90 ? -7.346 5.624 16.235 1.00 84.81 90 GLY A N 1
ATOM 663 C CA . GLY A 1 90 ? -6.915 4.482 15.418 1.00 84.81 90 GLY A CA 1
ATOM 664 C C . GLY A 1 90 ? -7.719 4.337 14.132 1.00 84.81 90 GLY A C 1
ATOM 665 O O . GLY A 1 90 ? -7.162 4.074 13.070 1.00 84.81 90 GLY A O 1
ATOM 666 N N . ALA A 1 91 ? -9.021 4.628 14.201 1.00 87.12 91 ALA A N 1
ATOM 667 C CA . ALA A 1 91 ? -9.870 4.681 13.018 1.00 87.12 91 ALA A CA 1
ATOM 668 C C . ALA A 1 91 ? -9.423 5.767 12.019 1.00 87.12 91 ALA A C 1
ATOM 670 O O . ALA A 1 91 ? -9.427 5.523 10.817 1.00 87.12 91 ALA A O 1
ATOM 671 N N . PHE A 1 92 ? -8.997 6.937 12.504 1.00 91.25 92 PHE A N 1
ATOM 672 C CA . PHE A 1 92 ? -8.435 8.002 11.675 1.00 91.25 92 PHE A CA 1
ATOM 673 C C . PHE A 1 92 ? -7.170 7.548 10.952 1.00 91.25 92 PHE A C 1
ATOM 675 O O . PHE A 1 92 ? -7.078 7.691 9.736 1.00 91.25 92 PHE A O 1
ATOM 682 N N . PHE A 1 93 ? -6.222 6.957 11.677 1.00 92.88 93 PHE A N 1
ATOM 683 C CA . PHE A 1 93 ? -4.962 6.521 11.086 1.00 92.88 93 PHE A CA 1
ATOM 684 C C . PHE A 1 93 ? -5.138 5.396 10.063 1.00 92.88 93 PHE A C 1
ATOM 686 O O . PHE A 1 93 ? -4.558 5.488 8.983 1.00 92.88 93 PHE A O 1
ATOM 693 N N . ASN A 1 94 ? -6.009 4.416 10.329 1.00 90.88 94 ASN A N 1
ATOM 694 C CA . ASN A 1 94 ? -6.375 3.415 9.322 1.00 90.88 94 ASN A CA 1
ATOM 695 C C . ASN A 1 94 ? -7.048 4.067 8.110 1.00 90.88 94 ASN A C 1
ATOM 697 O O . ASN A 1 94 ? -6.718 3.751 6.977 1.00 90.88 94 ASN A O 1
ATOM 701 N N . PHE A 1 95 ? -7.946 5.035 8.308 1.00 93.06 95 PHE A N 1
ATOM 702 C CA . PHE A 1 95 ? -8.590 5.713 7.184 1.00 93.06 95 PHE A CA 1
ATOM 703 C C . PHE A 1 95 ? -7.581 6.457 6.294 1.00 93.06 95 PHE A C 1
ATOM 705 O O . PHE A 1 95 ? -7.647 6.358 5.070 1.00 93.06 95 PHE A O 1
ATOM 712 N N . VAL A 1 96 ? -6.615 7.158 6.897 1.00 94.12 96 VAL A N 1
ATOM 713 C CA . VAL A 1 96 ? -5.528 7.834 6.170 1.00 94.12 96 VAL A CA 1
ATOM 714 C C . VAL A 1 96 ? -4.635 6.823 5.447 1.00 94.12 96 VAL A C 1
ATOM 716 O O . VAL A 1 96 ? -4.353 7.017 4.266 1.00 94.12 96 VAL A O 1
ATOM 719 N N . ALA A 1 97 ? -4.241 5.728 6.107 1.00 93.31 97 ALA A N 1
ATOM 720 C CA . ALA A 1 97 ? -3.471 4.649 5.485 1.00 93.31 97 ALA A CA 1
ATOM 721 C C . ALA A 1 97 ? -4.195 4.078 4.257 1.00 93.31 97 ALA A C 1
ATOM 723 O O . ALA A 1 97 ? -3.604 3.972 3.182 1.00 93.31 97 ALA A O 1
ATOM 724 N N . GLY A 1 98 ? -5.501 3.826 4.384 1.00 92.88 98 GLY A N 1
ATOM 725 C CA . GLY A 1 98 ? -6.352 3.345 3.304 1.00 92.88 98 GLY A CA 1
ATOM 726 C C . GLY A 1 98 ? -6.435 4.314 2.123 1.00 92.88 98 GLY A C 1
ATOM 727 O O . GLY A 1 98 ? -6.315 3.882 0.980 1.00 92.88 98 GLY A O 1
ATOM 728 N N . LEU A 1 99 ? -6.566 5.624 2.367 1.00 95.62 99 LEU A N 1
ATOM 729 C CA . LEU A 1 99 ? -6.551 6.633 1.297 1.00 95.62 99 LEU A CA 1
ATOM 730 C C . LEU A 1 99 ? -5.218 6.654 0.539 1.00 95.62 99 LEU A C 1
ATOM 732 O O . LEU A 1 99 ? -5.210 6.738 -0.688 1.00 95.62 99 LEU A O 1
ATOM 736 N N . ILE A 1 100 ? -4.095 6.547 1.248 1.00 93.69 100 ILE A N 1
ATOM 737 C CA . ILE A 1 100 ? -2.771 6.508 0.617 1.00 93.69 100 ILE A CA 1
ATOM 738 C C . ILE A 1 100 ? -2.608 5.207 -0.180 1.00 93.69 100 ILE A C 1
ATOM 740 O O . ILE A 1 100 ? -2.140 5.242 -1.317 1.00 93.69 100 ILE A O 1
ATOM 744 N N . ALA A 1 101 ? -3.071 4.076 0.357 1.00 91.19 101 ALA A N 1
ATOM 745 C CA . ALA A 1 101 ? -3.069 2.795 -0.342 1.00 91.19 101 ALA A CA 1
ATOM 746 C C . ALA A 1 101 ? -3.950 2.809 -1.610 1.00 91.19 101 ALA A C 1
ATOM 748 O O . ALA A 1 101 ? -3.558 2.216 -2.615 1.00 91.19 101 ALA A O 1
ATOM 749 N N . VAL A 1 102 ? -5.082 3.534 -1.617 1.00 93.44 102 VAL A N 1
ATOM 750 C CA . VAL A 1 102 ? -5.886 3.775 -2.836 1.00 93.44 102 VAL A CA 1
ATOM 751 C C . VAL A 1 102 ? -5.060 4.512 -3.883 1.00 93.44 102 VAL A C 1
ATOM 753 O O . VAL A 1 102 ? -5.017 4.085 -5.035 1.00 93.44 102 VAL A O 1
ATOM 756 N N . VAL A 1 103 ? -4.397 5.606 -3.493 1.00 90.31 103 V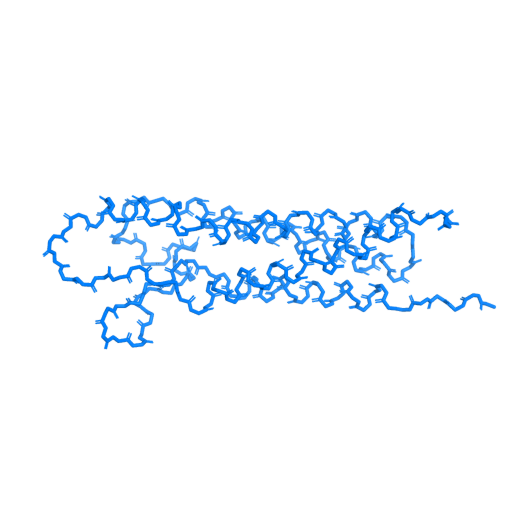AL A N 1
ATOM 757 C CA . VAL A 1 103 ? -3.543 6.380 -4.404 1.00 90.31 103 VAL A CA 1
ATOM 758 C C . VAL A 1 103 ? -2.439 5.490 -4.974 1.00 90.31 103 VAL A C 1
ATOM 760 O O . VAL A 1 103 ? -2.255 5.467 -6.188 1.00 90.31 103 VAL A O 1
ATOM 763 N N . CYS A 1 104 ? -1.770 4.689 -4.140 1.00 87.12 104 CYS A N 1
ATOM 764 C CA . CYS A 1 104 ? -0.781 3.715 -4.599 1.00 87.12 104 CYS A CA 1
ATOM 765 C C . CYS A 1 104 ? -1.381 2.723 -5.601 1.00 87.12 104 CYS A C 1
ATOM 767 O O . CYS A 1 104 ? -0.839 2.573 -6.691 1.00 87.12 104 CYS A O 1
ATOM 769 N N . ALA A 1 105 ? -2.513 2.089 -5.284 1.00 86.88 105 ALA A N 1
ATOM 770 C CA . ALA A 1 105 ? -3.167 1.133 -6.176 1.00 86.88 105 ALA A CA 1
ATOM 771 C C . ALA A 1 105 ? -3.496 1.756 -7.543 1.00 86.88 105 ALA A C 1
ATOM 773 O O . ALA A 1 105 ? -3.168 1.175 -8.575 1.00 86.88 105 ALA A O 1
ATOM 774 N N . ILE A 1 106 ? -4.072 2.964 -7.560 1.00 85.44 106 ILE A N 1
ATOM 775 C CA . ILE A 1 106 ? -4.360 3.707 -8.796 1.00 85.44 106 ILE A CA 1
ATOM 776 C C . ILE A 1 106 ? -3.075 3.948 -9.589 1.00 85.44 106 ILE A C 1
ATOM 778 O O . ILE A 1 106 ? -3.052 3.723 -10.795 1.00 85.44 106 ILE A O 1
ATOM 782 N N . LEU A 1 107 ? -1.996 4.368 -8.932 1.00 79.88 107 LEU A N 1
ATOM 783 C CA . LEU A 1 107 ? -0.717 4.615 -9.595 1.00 79.88 107 LEU A CA 1
ATOM 784 C C . LEU A 1 107 ? -0.101 3.332 -10.175 1.00 79.88 107 LEU A C 1
ATOM 786 O O . LEU A 1 107 ? 0.402 3.363 -11.298 1.00 79.88 107 LEU A O 1
ATOM 790 N N . PHE A 1 108 ? -0.215 2.194 -9.482 1.00 77.62 108 PHE A N 1
ATOM 791 C CA . PHE A 1 108 ? 0.163 0.885 -10.028 1.00 77.62 108 PHE A CA 1
ATOM 792 C C . PHE A 1 108 ? -0.674 0.533 -11.271 1.00 77.62 108 PHE A C 1
ATOM 794 O O . PHE A 1 108 ? -0.113 0.126 -12.286 1.00 77.62 108 PHE A O 1
ATOM 801 N N . PHE A 1 109 ? -1.993 0.754 -11.242 1.00 75.38 109 PHE A N 1
ATOM 802 C CA . PHE A 1 109 ? -2.879 0.502 -12.389 1.00 75.38 109 PHE A CA 1
ATOM 803 C C . PHE A 1 109 ? -2.687 1.476 -13.561 1.00 75.38 109 PHE A C 1
ATOM 805 O O . PHE A 1 109 ? -2.917 1.087 -14.703 1.00 75.38 109 PHE A O 1
ATOM 812 N N . LEU A 1 110 ? -2.271 2.722 -13.307 1.00 72.94 110 LEU A N 1
ATOM 813 C CA . LEU A 1 110 ? -1.990 3.740 -14.331 1.00 72.94 110 LEU A CA 1
ATOM 814 C C . LEU A 1 110 ? -0.556 3.676 -14.873 1.00 72.94 110 LEU A C 1
ATOM 816 O O . LEU A 1 110 ? -0.253 4.295 -15.896 1.00 72.94 110 LEU A O 1
ATOM 820 N N . SER A 1 111 ? 0.315 2.889 -14.241 1.00 68.00 111 SER A N 1
ATOM 821 C CA . SER A 1 111 ? 1.685 2.636 -14.689 1.00 68.00 111 SER A CA 1
ATOM 822 C C . SER A 1 111 ? 1.809 2.257 -16.178 1.00 68.00 111 SER A C 1
ATOM 824 O O . SER A 1 111 ? 2.701 2.812 -16.817 1.00 68.00 111 SER A O 1
ATOM 826 N N . PRO A 1 112 ? 0.916 1.446 -16.797 1.00 58.00 112 PRO A N 1
ATOM 827 C CA . PRO A 1 112 ? 0.893 1.201 -18.254 1.00 58.00 112 PRO A CA 1
ATOM 828 C C . PRO A 1 112 ? 0.924 2.467 -19.096 1.00 58.00 112 PRO A C 1
ATOM 830 O O . PRO A 1 112 ? 1.663 2.553 -20.073 1.00 58.00 112 PRO A O 1
ATOM 833 N N . VAL A 1 113 ? 0.162 3.479 -18.693 1.00 60.53 113 VAL A N 1
ATOM 834 C CA . VAL A 1 113 ? 0.037 4.736 -19.433 1.00 60.53 113 VAL A CA 1
ATOM 835 C C . VAL A 1 113 ? 1.195 5.682 -19.105 1.00 60.53 113 VAL A C 1
ATOM 837 O O . VAL A 1 113 ? 1.689 6.381 -19.988 1.00 60.53 113 VAL A O 1
ATOM 840 N N . MET A 1 114 ? 1.645 5.700 -17.846 1.00 58.06 114 MET A N 1
ATOM 841 C CA . MET A 1 114 ? 2.685 6.617 -17.363 1.00 58.06 114 MET A CA 1
ATOM 842 C C . MET A 1 114 ? 4.102 6.173 -17.749 1.00 58.06 114 MET A C 1
ATOM 844 O O . MET A 1 114 ? 4.921 6.998 -18.149 1.00 58.06 114 MET A O 1
ATOM 848 N N . VAL A 1 115 ? 4.381 4.874 -17.630 1.00 55.66 115 VAL A N 1
ATOM 849 C CA . VAL A 1 115 ? 5.677 4.239 -17.905 1.00 55.66 115 VAL A CA 1
ATOM 850 C C . VAL A 1 115 ? 5.739 3.782 -19.362 1.00 55.66 115 VAL A C 1
ATOM 852 O O . VAL A 1 115 ? 6.717 4.065 -20.042 1.00 55.66 115 VAL A O 1
ATOM 855 N N . GLY A 1 116 ? 4.676 3.172 -19.899 1.00 50.81 116 GLY A N 1
ATOM 856 C CA . GLY A 1 116 ? 4.659 2.695 -21.288 1.00 50.81 116 GLY A CA 1
ATOM 857 C C . GLY A 1 116 ? 4.943 3.798 -22.314 1.00 50.81 116 GLY A C 1
ATOM 858 O O . GLY A 1 116 ? 5.776 3.611 -23.195 1.00 50.81 116 GLY A O 1
ATOM 859 N N . ASN A 1 117 ? 4.349 4.986 -22.158 1.00 45.16 117 ASN A N 1
ATOM 860 C CA . ASN A 1 117 ? 4.573 6.102 -23.089 1.00 45.16 117 ASN A CA 1
ATOM 861 C C . ASN A 1 117 ? 5.960 6.755 -22.963 1.00 45.16 117 ASN A C 1
ATOM 863 O O . ASN A 1 117 ? 6.496 7.249 -23.952 1.00 45.16 117 ASN A O 1
ATOM 867 N N . SER A 1 118 ? 6.555 6.763 -21.769 1.00 48.69 118 SER A N 1
ATOM 868 C CA . SER A 1 118 ? 7.882 7.353 -21.548 1.00 48.69 118 SER A CA 1
ATOM 869 C C . SER A 1 118 ? 9.019 6.389 -21.915 1.00 48.69 118 SER A C 1
ATOM 871 O O . SER A 1 118 ? 10.083 6.831 -22.340 1.00 48.69 118 SER A O 1
ATOM 873 N N . TRP A 1 119 ? 8.780 5.077 -21.853 1.00 47.16 119 TRP A N 1
ATOM 874 C CA . TRP A 1 119 ? 9.786 4.046 -22.123 1.00 47.16 119 TRP A CA 1
ATOM 875 C C . TRP A 1 119 ? 9.832 3.609 -23.585 1.00 47.16 119 TRP A C 1
ATOM 877 O O . TRP A 1 119 ? 10.921 3.406 -24.118 1.00 47.16 119 TRP A O 1
ATOM 887 N N . VAL A 1 120 ? 8.683 3.569 -24.272 1.00 43.94 120 VAL A N 1
ATOM 888 C CA . VAL A 1 120 ? 8.628 3.404 -25.738 1.00 43.94 120 VAL A CA 1
ATOM 889 C C . VAL A 1 120 ? 9.355 4.556 -26.448 1.00 43.94 120 VAL A C 1
ATOM 891 O O . VAL A 1 120 ? 9.952 4.357 -27.499 1.00 43.94 120 VAL A O 1
ATOM 894 N N . SER A 1 121 ? 9.376 5.750 -25.843 1.00 41.12 121 SER A N 1
ATOM 895 C CA . SER A 1 121 ? 10.139 6.899 -26.345 1.00 41.12 121 SER A CA 1
ATOM 896 C C . SER A 1 121 ? 11.643 6.832 -26.037 1.00 41.12 121 SER A C 1
ATOM 898 O O . SER A 1 121 ? 12.422 7.424 -26.783 1.00 41.12 121 SER A O 1
ATOM 900 N N . ALA A 1 122 ? 12.059 6.183 -24.944 1.00 42.97 122 ALA A N 1
ATOM 901 C CA . ALA A 1 122 ? 13.466 6.097 -24.535 1.00 42.97 122 ALA A CA 1
ATOM 902 C C . ALA A 1 122 ? 14.215 4.955 -25.246 1.00 42.97 122 ALA A C 1
ATOM 904 O O . ALA A 1 122 ? 15.391 5.097 -25.570 1.00 42.97 122 ALA A O 1
ATOM 905 N N . LEU A 1 123 ? 13.519 3.854 -25.550 1.00 43.47 123 LEU A N 1
ATOM 906 C CA . LEU A 1 123 ? 14.026 2.703 -26.308 1.00 43.47 123 LEU A CA 1
ATOM 907 C C . LEU A 1 123 ? 13.642 2.790 -27.789 1.00 43.47 123 LEU A C 1
ATOM 909 O O . LEU A 1 123 ? 13.218 1.808 -28.392 1.00 43.47 123 LEU A O 1
ATOM 913 N N . ASN A 1 124 ? 13.797 3.970 -28.390 1.00 36.31 124 ASN A N 1
ATOM 914 C CA . ASN A 1 124 ? 13.609 4.189 -29.825 1.00 36.31 124 ASN A CA 1
ATOM 915 C C . ASN A 1 124 ? 14.745 3.538 -30.647 1.00 36.31 124 ASN A C 1
ATOM 917 O O . ASN A 1 124 ? 15.365 4.166 -31.502 1.00 36.31 124 ASN A O 1
ATOM 921 N N . THR A 1 125 ? 15.063 2.280 -30.356 1.00 38.94 125 THR A N 1
ATOM 922 C CA . THR A 1 125 ? 15.936 1.438 -31.153 1.00 38.94 125 THR A CA 1
ATOM 923 C C . THR A 1 125 ? 15.070 0.395 -31.832 1.00 38.94 125 THR A C 1
ATOM 925 O O . THR A 1 125 ? 14.356 -0.391 -31.215 1.00 38.94 125 THR A O 1
ATOM 928 N N . ALA A 1 126 ? 15.176 0.366 -33.153 1.00 40.34 126 ALA A N 1
ATOM 929 C CA . ALA A 1 126 ? 14.700 -0.693 -34.029 1.00 40.34 126 ALA A CA 1
ATOM 930 C C . ALA A 1 126 ? 15.364 -2.069 -33.745 1.00 40.34 126 ALA A C 1
ATOM 932 O O . ALA A 1 126 ? 15.389 -2.939 -34.612 1.00 40.34 126 ALA A O 1
ATOM 933 N N . GLU A 1 127 ? 15.887 -2.288 -32.536 1.00 38.19 127 GLU A N 1
ATOM 934 C CA . GLU A 1 127 ? 16.523 -3.512 -32.073 1.00 38.19 127 GLU A CA 1
ATOM 935 C C . GLU A 1 127 ? 15.574 -4.264 -31.134 1.00 38.19 127 GLU A C 1
ATOM 937 O O . GLU A 1 127 ? 15.496 -4.049 -29.931 1.00 38.19 127 GLU A O 1
ATOM 942 N N . ALA A 1 128 ? 14.833 -5.175 -31.758 1.00 39.41 128 ALA A N 1
ATOM 943 C CA . ALA A 1 128 ? 14.431 -6.457 -31.199 1.00 39.41 128 ALA A CA 1
ATOM 944 C C . ALA A 1 128 ? 13.732 -6.456 -29.818 1.00 39.41 128 ALA A C 1
ATOM 946 O O . ALA A 1 128 ? 14.287 -6.826 -28.786 1.00 39.41 128 ALA A O 1
ATOM 947 N N . SER A 1 129 ? 12.398 -6.384 -29.875 1.00 45.19 129 SER A N 1
ATOM 948 C CA . SER A 1 129 ? 11.540 -7.317 -29.123 1.00 45.19 129 SER A CA 1
ATOM 949 C C . SER A 1 129 ? 11.506 -7.217 -27.587 1.00 45.19 129 SER A C 1
ATOM 951 O O . SER A 1 129 ? 11.350 -8.231 -26.914 1.00 45.19 129 SER A O 1
ATOM 953 N N . VAL A 1 130 ? 11.528 -6.021 -27.006 1.00 45.22 130 VAL A N 1
ATOM 954 C CA . VAL A 1 130 ? 11.146 -5.841 -25.593 1.00 45.22 130 VAL A CA 1
ATOM 955 C C . VAL A 1 130 ? 9.681 -5.407 -25.523 1.00 45.22 130 VAL A C 1
ATOM 957 O O . VAL A 1 130 ? 9.344 -4.256 -25.776 1.00 45.22 130 VAL A O 1
ATOM 960 N N . THR A 1 131 ? 8.774 -6.334 -25.208 1.00 47.12 131 THR A N 1
ATOM 961 C CA . THR A 1 131 ? 7.422 -5.967 -24.760 1.00 47.12 131 THR A CA 1
ATOM 962 C C . THR A 1 131 ? 7.511 -5.584 -23.292 1.00 47.12 131 THR A C 1
ATOM 964 O O . THR A 1 131 ? 7.893 -6.423 -22.479 1.00 47.12 131 THR A O 1
ATOM 967 N N . ALA A 1 132 ? 7.154 -4.346 -22.945 1.00 49.00 132 ALA A N 1
ATOM 968 C CA . ALA A 1 132 ? 7.020 -3.903 -21.559 1.00 49.00 132 ALA A CA 1
ATOM 969 C C . ALA A 1 132 ? 5.822 -4.609 -20.891 1.00 49.00 132 ALA A C 1
ATOM 971 O O . ALA A 1 132 ? 4.756 -4.030 -20.704 1.00 49.00 132 ALA A O 1
ATOM 972 N N . ASN A 1 133 ? 5.977 -5.898 -20.589 1.00 53.41 133 ASN A N 1
ATOM 973 C CA . ASN A 1 133 ? 5.058 -6.644 -19.744 1.00 53.41 133 ASN A CA 1
ATOM 974 C C . ASN A 1 133 ? 5.459 -6.414 -18.293 1.00 53.41 133 ASN A C 1
ATOM 976 O O . ASN A 1 133 ? 6.633 -6.525 -17.963 1.00 53.41 133 ASN A O 1
ATOM 980 N N . TYR A 1 134 ? 4.486 -6.115 -17.437 1.00 59.62 134 TYR A N 1
ATOM 981 C CA . TYR A 1 134 ? 4.710 -5.963 -16.004 1.00 59.62 134 TYR A CA 1
ATOM 982 C C . TYR A 1 134 ? 5.131 -7.293 -15.378 1.00 59.62 134 TYR A C 1
ATOM 984 O O . TYR A 1 134 ? 4.421 -8.290 -15.514 1.00 59.62 134 TYR A O 1
ATOM 992 N N . GLY A 1 135 ? 6.253 -7.295 -14.655 1.00 62.97 135 GLY A N 1
ATOM 993 C CA . GLY A 1 135 ? 6.635 -8.415 -13.796 1.00 62.97 135 GLY A CA 1
ATOM 994 C C . GLY A 1 135 ? 5.539 -8.767 -12.782 1.00 62.97 135 GLY A C 1
ATOM 995 O O . GLY A 1 135 ? 4.759 -7.914 -12.346 1.00 62.97 135 GLY A O 1
ATOM 996 N N . TRP A 1 136 ? 5.484 -10.035 -12.375 1.00 65.94 136 TRP A N 1
ATOM 997 C CA . TRP A 1 136 ? 4.460 -10.539 -11.450 1.00 65.94 136 TRP A CA 1
ATOM 998 C C . TRP A 1 136 ? 4.493 -9.831 -10.091 1.00 65.94 136 TRP A C 1
ATOM 1000 O O . TRP A 1 136 ? 3.439 -9.617 -9.492 1.00 65.94 136 TRP A O 1
ATOM 1010 N N . GLY A 1 137 ? 5.679 -9.405 -9.637 1.00 70.44 137 GLY A N 1
ATOM 1011 C CA . GLY A 1 137 ? 5.837 -8.604 -8.420 1.00 70.44 137 GLY A CA 1
ATOM 1012 C C . GLY A 1 137 ? 5.098 -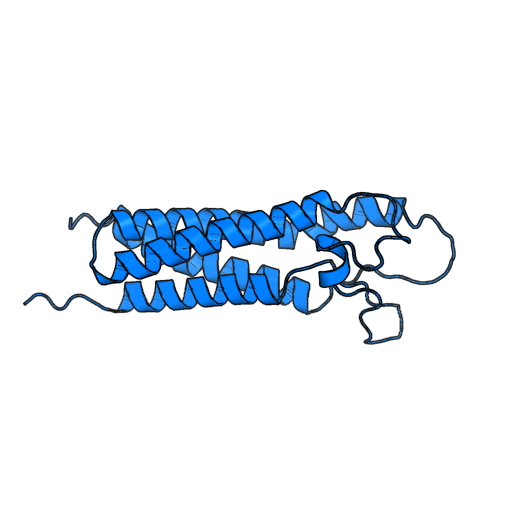7.264 -8.493 1.00 70.44 137 GLY A C 1
ATOM 1013 O O . GLY A 1 137 ? 4.415 -6.886 -7.546 1.00 70.44 137 GLY A O 1
ATOM 1014 N N . PHE A 1 138 ? 5.112 -6.604 -9.654 1.00 72.12 138 PHE A N 1
ATOM 1015 C CA . PHE A 1 138 ? 4.404 -5.339 -9.863 1.00 72.12 138 PHE A CA 1
ATOM 1016 C C . PHE A 1 138 ? 2.880 -5.507 -9.763 1.00 72.12 138 PHE A C 1
ATOM 1018 O O . PHE A 1 138 ? 2.194 -4.715 -9.113 1.00 72.12 138 PHE A O 1
ATOM 1025 N N . ILE A 1 139 ? 2.351 -6.576 -10.366 1.00 75.81 139 ILE A N 1
ATOM 1026 C CA . ILE A 1 139 ? 0.925 -6.926 -10.301 1.00 75.81 139 ILE A CA 1
ATOM 1027 C C . ILE A 1 139 ? 0.530 -7.282 -8.861 1.00 75.81 139 ILE A C 1
ATOM 1029 O O . ILE A 1 139 ? -0.516 -6.838 -8.374 1.00 75.81 139 ILE A O 1
ATOM 1033 N N . ALA A 1 140 ? 1.373 -8.047 -8.161 1.00 79.00 140 ALA A N 1
ATOM 1034 C CA . ALA A 1 140 ? 1.160 -8.413 -6.766 1.00 79.00 140 ALA A CA 1
ATOM 1035 C C . ALA A 1 140 ? 1.165 -7.180 -5.846 1.00 79.00 140 ALA A C 1
ATOM 1037 O O . ALA A 1 140 ? 0.276 -7.057 -5.008 1.00 79.00 140 ALA A O 1
ATOM 1038 N N . ALA A 1 141 ? 2.091 -6.236 -6.037 1.00 80.50 141 ALA A N 1
ATOM 1039 C CA . ALA A 1 141 ? 2.176 -5.004 -5.252 1.00 80.50 141 ALA A CA 1
ATOM 1040 C C . ALA A 1 141 ? 0.962 -4.086 -5.461 1.00 80.50 141 ALA A C 1
ATOM 1042 O O . ALA A 1 141 ? 0.383 -3.595 -4.487 1.00 80.50 141 ALA A O 1
ATOM 1043 N N . GLY A 1 142 ? 0.520 -3.903 -6.710 1.00 83.00 142 GLY A N 1
ATOM 1044 C CA . GLY A 1 142 ? -0.701 -3.152 -7.014 1.00 83.00 142 GLY A CA 1
ATOM 1045 C C . GLY A 1 142 ? -1.949 -3.794 -6.399 1.00 83.00 142 GLY A C 1
ATOM 1046 O O . GLY A 1 142 ? -2.752 -3.115 -5.757 1.00 83.00 142 GLY A O 1
ATOM 1047 N N . SER A 1 143 ? -2.072 -5.119 -6.511 1.00 86.06 143 SER A N 1
ATOM 1048 C CA . SER A 1 143 ? -3.191 -5.877 -5.933 1.00 86.06 143 SER A CA 1
ATOM 1049 C C . SER A 1 143 ? -3.190 -5.834 -4.402 1.00 86.06 143 SER A C 1
ATOM 1051 O O . SER A 1 143 ? -4.232 -5.614 -3.788 1.00 86.06 143 SER A O 1
ATOM 1053 N N . ALA A 1 144 ? -2.024 -5.985 -3.770 1.00 89.31 144 ALA A N 1
ATOM 1054 C CA . ALA A 1 144 ? -1.876 -5.909 -2.321 1.00 89.31 144 ALA A CA 1
ATOM 1055 C C . ALA A 1 144 ? -2.188 -4.499 -1.791 1.00 89.31 144 ALA A C 1
ATOM 1057 O O . ALA A 1 144 ? -2.868 -4.367 -0.774 1.00 89.31 144 ALA A O 1
ATOM 1058 N N . SER A 1 145 ? -1.800 -3.452 -2.528 1.00 88.81 145 SER A N 1
ATOM 1059 C CA . SER A 1 145 ? -2.172 -2.062 -2.222 1.00 88.81 145 SER A CA 1
ATOM 1060 C C . SER A 1 145 ? -3.689 -1.851 -2.288 1.00 88.81 145 SER A C 1
ATOM 1062 O O . SER A 1 145 ? -4.263 -1.207 -1.412 1.00 88.81 145 SER A O 1
ATOM 1064 N N . ALA A 1 146 ? -4.365 -2.437 -3.282 1.00 91.88 146 ALA A N 1
ATOM 1065 C CA . ALA A 1 146 ? -5.821 -2.366 -3.404 1.00 91.88 146 ALA A CA 1
ATOM 1066 C C . ALA A 1 146 ? -6.543 -3.112 -2.266 1.00 91.88 146 ALA A C 1
ATOM 1068 O O . ALA A 1 146 ? -7.532 -2.616 -1.727 1.00 91.88 146 ALA A O 1
ATOM 1069 N N . VAL A 1 147 ? -6.036 -4.281 -1.861 1.00 93.44 147 VAL A N 1
ATOM 1070 C CA . VAL A 1 147 ? -6.574 -5.024 -0.710 1.00 93.44 147 VAL A CA 1
ATOM 1071 C C . VAL A 1 147 ? -6.389 -4.226 0.579 1.00 93.44 147 VAL A C 1
ATOM 1073 O O . VAL A 1 147 ? -7.356 -4.047 1.316 1.00 93.44 147 VAL A O 1
ATOM 1076 N N . ALA A 1 148 ? -5.187 -3.697 0.826 1.00 92.75 148 ALA A N 1
ATOM 1077 C CA . ALA A 1 148 ? -4.914 -2.845 1.980 1.00 92.75 148 ALA A CA 1
ATOM 1078 C C . ALA A 1 148 ? -5.878 -1.655 2.038 1.00 92.75 148 ALA A C 1
ATOM 1080 O O . ALA A 1 148 ? -6.532 -1.444 3.057 1.00 92.75 148 ALA A O 1
ATOM 1081 N N . ALA A 1 149 ? -6.050 -0.953 0.915 1.00 93.75 149 ALA A N 1
ATOM 1082 C CA . ALA A 1 149 ? -6.967 0.170 0.786 1.00 93.75 149 ALA A CA 1
ATOM 1083 C C . ALA A 1 149 ? -8.398 -0.170 1.223 1.00 93.75 149 ALA A C 1
ATOM 1085 O O . ALA A 1 149 ? -8.991 0.549 2.026 1.00 93.75 149 ALA A O 1
ATOM 1086 N N . VAL A 1 150 ? -8.955 -1.278 0.725 1.00 94.69 150 VAL A N 1
ATOM 1087 C CA . VAL A 1 150 ? -10.321 -1.698 1.066 1.00 94.69 150 VAL A CA 1
ATOM 1088 C C . VAL A 1 150 ? -10.450 -1.997 2.559 1.00 94.69 150 VAL A C 1
ATOM 1090 O O . VAL A 1 150 ? -11.408 -1.555 3.196 1.00 94.69 150 VAL A O 1
ATOM 1093 N N . LEU A 1 151 ? -9.496 -2.738 3.123 1.00 93.06 151 LEU A N 1
ATOM 1094 C CA . LEU A 1 151 ? -9.542 -3.159 4.522 1.00 93.06 151 LEU A CA 1
ATOM 1095 C C . LEU A 1 151 ? -9.387 -1.971 5.481 1.00 93.06 151 LEU A C 1
ATOM 1097 O O . LEU A 1 151 ? -10.184 -1.825 6.413 1.00 93.06 151 LEU A O 1
ATOM 1101 N N . ASP A 1 152 ? -8.427 -1.089 5.219 1.00 92.06 152 ASP A N 1
ATOM 1102 C CA . ASP A 1 152 ? -8.152 0.083 6.047 1.00 92.06 152 ASP A CA 1
ATOM 1103 C C . ASP A 1 152 ? -9.259 1.139 5.958 1.00 92.06 152 ASP A C 1
ATOM 1105 O O . ASP A 1 152 ? -9.675 1.687 6.983 1.00 92.06 152 ASP A O 1
ATOM 1109 N N . LEU A 1 153 ? -9.830 1.371 4.769 1.00 93.00 153 LEU A N 1
ATOM 1110 C CA . LEU A 1 153 ? -10.991 2.254 4.617 1.00 93.00 153 LEU A CA 1
ATOM 1111 C C . LEU A 1 153 ? -12.236 1.680 5.291 1.00 93.00 153 LEU A C 1
ATOM 1113 O O . LEU A 1 153 ? -13.008 2.433 5.886 1.00 93.00 153 LEU A O 1
ATOM 1117 N N . PHE A 1 154 ? -12.439 0.362 5.239 1.00 90.19 154 PHE A N 1
ATOM 1118 C CA . PHE A 1 154 ? -13.558 -0.277 5.924 1.00 90.19 154 PHE A CA 1
ATOM 1119 C C . PHE A 1 154 ? -13.438 -0.127 7.444 1.00 90.19 154 PHE A C 1
ATOM 1121 O O . PHE A 1 154 ? -14.388 0.305 8.104 1.00 90.19 154 PHE A O 1
ATOM 1128 N N . VAL A 1 155 ? -12.273 -0.449 8.013 1.00 88.62 155 VAL A N 1
ATOM 1129 C CA . VAL A 1 155 ? -12.041 -0.331 9.459 1.00 88.62 155 VAL A CA 1
ATOM 1130 C C . VAL A 1 155 ? -12.065 1.129 9.901 1.00 88.62 155 VAL A C 1
ATOM 1132 O O . VAL A 1 155 ? -12.779 1.474 10.848 1.00 88.62 155 VAL A O 1
ATOM 1135 N N . GLY A 1 156 ? -11.320 1.988 9.207 1.00 86.56 156 GLY A N 1
ATOM 1136 C CA . GLY A 1 156 ? -11.220 3.407 9.513 1.00 86.56 156 GLY A CA 1
ATOM 1137 C C . GLY A 1 156 ? -12.554 4.127 9.360 1.00 86.56 156 GLY A C 1
ATOM 1138 O O . GLY A 1 156 ? -13.001 4.814 10.277 1.00 86.56 156 GLY A O 1
ATOM 1139 N N . GLY A 1 157 ? -13.266 3.883 8.259 1.00 87.75 157 GLY A N 1
ATOM 1140 C CA . GLY A 1 157 ? -14.588 4.452 8.007 1.00 87.75 157 GLY A CA 1
ATOM 1141 C C . GLY A 1 157 ? -15.615 4.004 9.046 1.00 87.75 157 GLY A C 1
ATOM 1142 O O . GLY A 1 157 ? -16.320 4.832 9.622 1.00 87.75 157 GLY A O 1
ATOM 1143 N N . LYS A 1 158 ? -15.662 2.707 9.377 1.00 85.06 158 LYS A N 1
ATOM 1144 C CA . LYS A 1 158 ? -16.565 2.202 10.421 1.00 85.06 158 LYS A CA 1
ATOM 1145 C C . LYS A 1 158 ? -16.279 2.837 11.784 1.00 85.06 158 LYS A C 1
ATOM 1147 O O . LYS A 1 158 ? -17.220 3.140 12.514 1.00 85.0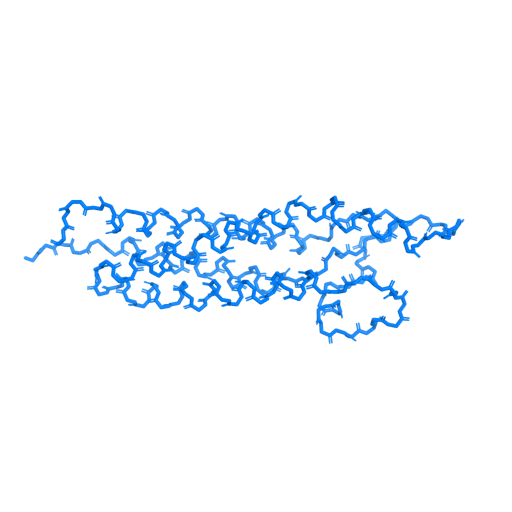6 158 LYS A O 1
ATOM 1152 N N . GLY A 1 159 ? -15.009 3.027 12.141 1.00 83.38 159 GLY A N 1
ATOM 1153 C CA . GLY A 1 159 ? -14.626 3.628 13.419 1.00 83.38 159 GLY A CA 1
ATOM 1154 C C . GLY A 1 159 ? -14.865 5.141 13.490 1.00 83.38 159 GLY A C 1
ATOM 1155 O O . GLY A 1 159 ? -15.307 5.635 14.525 1.00 83.38 159 GLY A O 1
ATOM 1156 N N . LEU A 1 160 ? -14.637 5.872 12.395 1.00 86.12 160 LEU A N 1
ATOM 1157 C CA . LEU A 1 160 ? -14.841 7.323 12.321 1.00 86.12 160 LEU A CA 1
ATOM 1158 C C . LEU A 1 160 ? -16.320 7.712 12.250 1.00 86.12 160 LEU A C 1
ATOM 1160 O O . LEU A 1 160 ? -16.745 8.644 12.933 1.00 86.12 160 LEU A O 1
ATOM 1164 N N . PHE A 1 161 ? -17.104 6.993 11.443 1.00 84.75 161 PHE A N 1
ATOM 1165 C CA . PHE A 1 161 ? -18.505 7.323 11.164 1.00 84.75 161 PHE A CA 1
ATOM 1166 C C . PHE A 1 161 ? -19.503 6.561 12.048 1.00 84.75 161 PHE A C 1
ATOM 1168 O O . PHE A 1 161 ? -20.718 6.730 11.920 1.00 84.75 161 PHE A O 1
ATOM 1175 N N . SER A 1 162 ? -19.020 5.740 12.985 1.00 79.88 162 SER A N 1
ATOM 1176 C CA . SER A 1 162 ? -19.871 5.143 14.014 1.00 79.88 162 SER A CA 1
ATOM 1177 C C . SER A 1 162 ? -20.458 6.230 14.918 1.00 79.88 162 SER A C 1
ATOM 1179 O O . SER A 1 162 ? -19.738 6.985 15.569 1.00 79.88 162 SER A O 1
ATOM 1181 N N . LYS A 1 163 ? -21.791 6.248 15.043 1.00 64.88 163 LYS A N 1
ATOM 1182 C CA . LYS A 1 163 ? -22.512 7.104 16.005 1.00 64.88 163 LYS A CA 1
ATOM 1183 C C . LYS A 1 163 ? -22.221 6.755 17.471 1.00 64.88 163 LYS A C 1
ATOM 1185 O O . LYS A 1 163 ? -22.592 7.514 18.359 1.00 64.88 163 LYS A O 1
ATOM 1190 N N . LYS A 1 164 ? -21.599 5.603 17.737 1.00 55.56 164 LYS A N 1
ATOM 1191 C CA . LYS A 1 164 ? -21.169 5.197 19.078 1.00 55.56 164 LYS A CA 1
ATOM 1192 C C . LYS A 1 164 ? -19.715 5.627 19.258 1.00 55.56 164 LYS A C 1
ATOM 1194 O O . LYS A 1 164 ? -18.830 4.959 18.723 1.00 55.56 164 LYS A O 1
ATOM 1199 N N . ALA A 1 165 ? -19.527 6.760 19.935 1.00 49.25 165 ALA A N 1
ATOM 1200 C CA . ALA A 1 165 ? -18.263 7.166 20.545 1.00 49.25 165 ALA A CA 1
ATOM 1201 C C . ALA A 1 165 ? -18.121 6.487 21.912 1.00 49.25 165 ALA A C 1
ATOM 1203 O O . ALA A 1 165 ? -19.160 6.360 22.605 1.00 49.25 165 ALA A O 1
#

Secondary structure (DSSP, 8-state):
-----SHHHHHHHHHHHHHHHHHHS--S--EE-TT-SSEEE-HHHHHHTTTGGG--S-THHHHHHHHHHHHHHHHHHHHHHHHTT-SHHHHHHHHHHHHHHHHHHHHHHHHHHHHHHHHHHH-----S----PPPHHHHHHHHHHHHHHHHHHHHHHHHHH-S--

pLDDT: mean 70.78, std 17.8, range [36.31, 95.62]

Foldseek 3Di:
DPPPDCVLLVLLVLLLVLLVLLLVLDFDLQWDFPPDPDRPDHGVCLLVVPPVVPFDDDSVLRVVLNVLSVQLSVLSVQLSVVVNVAALSSLQSLQVSLVSLVVSLVSLVCCCVVVVVVVCVRCPDPDDGTDSHGDPSSVSSSVSSNSSNVSSNVSSVCRNVDPPD

Sequence (165 aa):
MKKHSLLPGIVSIVALLAIIGALLFPLGAGLIAKGTYLEAARGYDFVFGNDALQINNPYGSMIAWFVLLLIAAFFGLIGSVTGFFGGKVGAFFNFVAGLIAVVCAILFFLSPVMVGNSWVSALNTAEASVTANYGWGFIAAGSASAVAAVLDLFVGGKGLFSKKA